Protein AF-A0A5C7XR59-F1 (afdb_monomer_lite)

Sequence (63 aa):
VPARVALRTPDGKTVATVGSGPAVTVTGSPEELLLFSVGREARVDFDGAEDAVQAVRSAPKGL

Secondary structure (DSSP, 8-state):
--SEEEEE-TTS-EEEEE-SSSEEEEE--HHHHHHHHTT-----EEEE-HHHHHHHHHS-S--

Structure (mmCIF, N/CA/C/O backbone):
data_AF-A0A5C7XR59-F1
#
_entry.id   AF-A0A5C7XR59-F1
#
loop_
_atom_site.group_PDB
_atom_site.id
_atom_site.type_symbol
_atom_site.label_atom_id
_atom_site.label_alt_id
_atom_site.label_comp_id
_atom_site.label_asym_id
_atom_site.label_entity_id
_atom_site.label_seq_id
_atom_site.pdbx_PDB_ins_code
_atom_site.Cartn_x
_atom_site.Cartn_y
_atom_site.Cartn_z
_atom_site.occupancy
_atom_site.B_iso_or_equiv
_atom_site.auth_seq_id
_atom_site.auth_comp_id
_atom_site.auth_asym_id
_atom_site.auth_atom_id
_atom_site.pdbx_PDB_model_num
ATOM 1 N N . VAL A 1 1 ? 9.468 6.060 -7.102 1.00 70.44 1 VAL A N 1
ATOM 2 C CA . VAL A 1 1 ? 8.750 4.846 -6.650 1.00 70.44 1 VAL A CA 1
ATOM 3 C C . VAL A 1 1 ? 8.470 3.922 -7.836 1.00 70.44 1 VAL A C 1
ATOM 5 O O . VAL A 1 1 ? 8.051 4.425 -8.873 1.00 70.44 1 VAL A O 1
ATOM 8 N N . PRO A 1 2 ? 8.768 2.615 -7.733 1.00 81.38 2 PRO A N 1
ATOM 9 C CA . PRO A 1 2 ? 8.690 1.661 -8.852 1.00 81.38 2 PRO A CA 1
ATOM 10 C C . PRO A 1 2 ? 7.264 1.172 -9.172 1.00 81.38 2 PRO A C 1
ATOM 12 O O . PRO A 1 2 ? 7.061 0.452 -10.143 1.00 81.38 2 PRO A O 1
ATOM 15 N N . ALA A 1 3 ? 6.289 1.560 -8.353 1.00 89.00 3 ALA A N 1
ATOM 16 C CA . ALA A 1 3 ? 4.884 1.202 -8.466 1.00 89.00 3 ALA A CA 1
ATOM 17 C C . ALA A 1 3 ? 4.016 2.404 -8.058 1.00 89.00 3 ALA A C 1
ATOM 19 O O . ALA A 1 3 ? 4.511 3.359 -7.442 1.00 89.00 3 ALA A O 1
ATOM 20 N N . ARG A 1 4 ? 2.715 2.344 -8.361 1.00 94.75 4 ARG A N 1
ATOM 21 C CA . ARG A 1 4 ? 1.719 3.270 -7.813 1.00 94.75 4 ARG A CA 1
ATOM 22 C C . ARG A 1 4 ? 1.292 2.762 -6.437 1.00 94.75 4 ARG A C 1
ATOM 24 O O . ARG A 1 4 ? 0.501 1.827 -6.340 1.00 94.75 4 ARG A O 1
ATOM 31 N N . VAL A 1 5 ? 1.808 3.386 -5.384 1.00 95.44 5 VAL A N 1
ATOM 32 C CA . VAL A 1 5 ? 1.593 2.975 -3.993 1.00 95.44 5 VAL A CA 1
ATOM 33 C C . VAL A 1 5 ? 0.474 3.796 -3.364 1.00 95.44 5 VAL A C 1
ATOM 35 O O . VAL A 1 5 ? 0.553 5.024 -3.335 1.00 95.44 5 VAL A O 1
ATOM 38 N N . ALA A 1 6 ? -0.547 3.132 -2.829 1.00 97.06 6 ALA A N 1
ATOM 39 C CA . ALA A 1 6 ? -1.596 3.743 -2.021 1.00 97.06 6 ALA A CA 1
ATOM 40 C C . ALA A 1 6 ? -1.386 3.400 -0.542 1.00 97.06 6 ALA A C 1
ATOM 42 O O . ALA A 1 6 ? -1.412 2.232 -0.165 1.00 97.06 6 ALA A O 1
ATOM 43 N N . LEU A 1 7 ? -1.214 4.416 0.303 1.00 96.50 7 LEU A N 1
ATOM 44 C CA . LEU A 1 7 ? -1.165 4.242 1.753 1.00 96.50 7 LEU A CA 1
ATOM 45 C C . LEU A 1 7 ? -2.581 4.280 2.309 1.00 96.50 7 LEU A C 1
ATOM 47 O O . LEU A 1 7 ? -3.296 5.270 2.112 1.00 96.50 7 LEU A O 1
ATOM 51 N N . ARG A 1 8 ? -2.985 3.222 3.007 1.00 98.12 8 ARG A N 1
ATOM 52 C CA . ARG A 1 8 ? -4.352 3.037 3.486 1.00 98.12 8 ARG A CA 1
ATOM 53 C C . ARG A 1 8 ? -4.368 2.689 4.970 1.00 98.12 8 ARG A C 1
ATOM 55 O O . ARG A 1 8 ? -3.605 1.849 5.431 1.00 98.12 8 ARG A O 1
ATOM 62 N N . THR A 1 9 ? -5.238 3.328 5.739 1.00 97.44 9 THR A N 1
ATOM 63 C CA . THR A 1 9 ? -5.488 2.903 7.122 1.00 97.44 9 THR A CA 1
ATOM 64 C C . THR A 1 9 ? -6.340 1.626 7.141 1.00 97.44 9 THR A C 1
ATOM 66 O O . THR A 1 9 ? -7.015 1.338 6.149 1.00 97.44 9 THR A O 1
ATOM 69 N N . PRO A 1 10 ? -6.394 0.875 8.257 1.00 96.75 10 PRO A N 1
ATOM 70 C CA . PRO A 1 10 ? -7.214 -0.337 8.350 1.00 96.75 10 PRO A CA 1
ATOM 71 C C . PRO A 1 10 ? -8.719 -0.060 8.212 1.00 96.75 10 PRO A C 1
ATOM 73 O O . PRO A 1 10 ? -9.459 -0.903 7.725 1.00 96.75 10 PRO A O 1
ATOM 76 N N . ASP A 1 11 ? -9.154 1.153 8.569 1.00 94.94 11 ASP A N 1
ATOM 77 C CA . ASP A 1 11 ? -10.521 1.662 8.357 1.00 94.94 11 ASP A CA 1
ATOM 78 C C . ASP A 1 11 ? -10.836 1.939 6.870 1.00 94.94 11 ASP A C 1
ATOM 80 O O . ASP A 1 11 ? -11.944 2.288 6.480 1.00 94.94 11 ASP A O 1
ATOM 84 N N . GLY A 1 12 ? -9.845 1.779 5.995 1.00 93.25 12 GLY A N 1
ATOM 85 C CA . GLY A 1 12 ? -10.017 1.882 4.559 1.00 93.25 12 GLY A CA 1
ATOM 86 C C . GLY A 1 12 ? -9.816 3.287 3.994 1.00 93.25 12 GLY A C 1
ATOM 87 O O . GLY A 1 12 ? -10.010 3.469 2.789 1.00 93.25 12 GLY A O 1
ATOM 88 N N . LYS A 1 13 ? -9.372 4.258 4.800 1.00 96.81 13 LYS A N 1
ATOM 89 C CA . LYS A 1 13 ? -9.043 5.613 4.337 1.00 96.81 13 LYS A CA 1
ATOM 90 C C . LYS A 1 13 ? -7.689 5.632 3.633 1.00 96.81 13 LYS A C 1
ATOM 92 O O . LYS A 1 13 ? -6.669 5.305 4.234 1.00 96.81 13 LYS A O 1
ATOM 97 N N . THR A 1 14 ? -7.661 6.092 2.386 1.00 97.19 14 THR A N 1
ATOM 98 C CA . THR A 1 14 ? -6.407 6.379 1.677 1.00 97.19 14 THR A CA 1
ATOM 99 C C . THR A 1 14 ? -5.856 7.725 2.134 1.00 97.19 14 THR A C 1
ATOM 101 O O . THR A 1 14 ? -6.529 8.748 2.018 1.00 97.19 14 THR A O 1
ATOM 104 N N . VAL A 1 15 ? -4.638 7.726 2.671 1.00 95.31 15 VAL A N 1
ATOM 105 C CA . VAL A 1 15 ? -3.977 8.934 3.192 1.00 95.31 15 VAL A CA 1
ATOM 106 C C . VAL A 1 15 ? -2.981 9.530 2.205 1.00 95.31 15 VAL A C 1
ATOM 108 O O . VAL A 1 15 ? -2.742 10.732 2.234 1.00 95.31 15 VAL A O 1
ATOM 111 N N . ALA A 1 16 ? -2.436 8.709 1.309 1.00 94.31 16 ALA A N 1
ATOM 112 C CA . ALA A 1 16 ? -1.568 9.157 0.232 1.00 94.31 16 ALA A CA 1
ATOM 113 C C . ALA A 1 16 ? -1.634 8.186 -0.946 1.00 94.31 16 ALA A C 1
ATOM 115 O O . ALA A 1 16 ? -1.906 6.994 -0.792 1.00 94.31 16 ALA A O 1
ATOM 116 N N . THR A 1 17 ? -1.356 8.694 -2.140 1.00 95.12 17 THR A N 1
ATOM 117 C CA . THR A 1 17 ? -1.059 7.869 -3.308 1.00 95.12 17 THR A CA 1
ATOM 118 C C . THR A 1 17 ? 0.107 8.499 -4.037 1.00 95.12 17 THR A C 1
ATOM 120 O O . THR A 1 17 ? 0.055 9.681 -4.370 1.00 95.12 17 THR A O 1
ATOM 123 N N . VAL A 1 18 ? 1.155 7.720 -4.266 1.00 92.25 18 VAL A N 1
ATOM 124 C CA . VAL A 1 18 ? 2.404 8.199 -4.856 1.00 92.25 18 VAL A CA 1
ATOM 125 C C . VAL A 1 18 ? 2.866 7.248 -5.943 1.00 92.25 18 VAL A C 1
ATOM 127 O O . VAL A 1 18 ? 2.653 6.037 -5.871 1.00 92.25 18 VAL A O 1
ATOM 130 N N . GLY A 1 19 ? 3.513 7.803 -6.960 1.00 90.88 19 GLY A N 1
ATOM 131 C CA . GLY A 1 19 ? 4.060 7.015 -8.051 1.00 90.88 19 GLY A CA 1
ATOM 132 C C . GLY A 1 19 ? 3.117 6.677 -9.178 1.00 90.88 19 GLY A C 1
ATOM 133 O O . GLY A 1 19 ? 1.974 7.125 -9.249 1.00 90.88 19 GLY A O 1
ATOM 134 N N . SER A 1 20 ? 3.655 5.835 -10.050 1.00 90.25 20 SER A N 1
ATOM 135 C CA . SER A 1 20 ? 3.058 5.400 -11.303 1.00 90.25 20 SER A CA 1
ATOM 136 C C . SER A 1 20 ? 3.431 3.938 -11.544 1.00 90.25 20 SER A C 1
ATOM 138 O O . SER A 1 20 ? 4.438 3.466 -11.021 1.00 90.25 20 SER A O 1
ATOM 140 N N . GLY A 1 21 ? 2.643 3.230 -12.355 1.00 92.38 21 GLY A N 1
ATOM 141 C CA . GLY A 1 21 ? 2.861 1.812 -12.659 1.00 92.38 21 GLY A CA 1
ATOM 142 C C . GLY A 1 21 ? 1.871 0.884 -11.944 1.00 92.38 21 GLY A C 1
ATOM 143 O O . GLY A 1 21 ? 0.776 1.339 -11.592 1.00 92.38 21 GLY A O 1
ATOM 144 N N . PRO A 1 22 ? 2.226 -0.404 -11.756 1.00 94.50 22 PRO A N 1
ATOM 145 C CA . PRO A 1 22 ? 1.377 -1.394 -11.096 1.00 94.50 22 PRO A CA 1
ATOM 146 C C . PRO A 1 22 ? 0.892 -0.909 -9.728 1.00 94.50 22 PRO A C 1
ATOM 148 O O . PRO A 1 22 ? 1.631 -0.238 -9.008 1.00 94.50 22 PRO A O 1
ATOM 151 N N . ALA A 1 23 ? -0.358 -1.212 -9.386 1.00 95.75 23 ALA A N 1
ATOM 152 C CA . ALA A 1 23 ? -0.946 -0.768 -8.130 1.00 95.75 23 ALA A CA 1
ATOM 153 C C . ALA A 1 23 ? -0.470 -1.643 -6.963 1.00 95.75 23 ALA A C 1
ATOM 155 O O . ALA A 1 23 ? -0.503 -2.869 -7.053 1.00 95.75 23 ALA A O 1
ATOM 156 N N . VAL A 1 24 ? -0.070 -0.995 -5.869 1.00 96.75 24 VAL A N 1
ATOM 157 C CA . VAL A 1 24 ? 0.230 -1.639 -4.587 1.00 96.75 24 VAL A CA 1
ATOM 158 C C . VAL A 1 24 ? -0.475 -0.868 -3.480 1.00 96.75 24 VAL A C 1
ATOM 160 O O . VAL A 1 24 ? -0.312 0.347 -3.361 1.00 96.75 24 VAL A O 1
ATOM 163 N N . THR A 1 25 ? -1.242 -1.564 -2.650 1.00 97.38 25 THR A N 1
ATOM 164 C CA . THR A 1 25 ? -1.835 -0.997 -1.439 1.00 97.38 25 THR A CA 1
ATOM 165 C C . THR A 1 25 ? -0.980 -1.379 -0.245 1.00 97.38 25 THR A C 1
ATOM 167 O O . THR A 1 25 ? -0.657 -2.547 -0.058 1.00 97.38 25 THR A O 1
ATOM 170 N N . VAL A 1 26 ? -0.627 -0.392 0.571 1.00 96.62 26 VAL A N 1
ATOM 171 C CA . VAL A 1 26 ? 0.084 -0.585 1.833 1.00 96.62 26 VAL A CA 1
ATOM 172 C C . VAL A 1 26 ? -0.863 -0.214 2.961 1.00 96.62 26 VAL A C 1
ATOM 174 O O . VAL A 1 26 ? -1.290 0.941 3.049 1.00 96.62 26 VAL A O 1
ATOM 177 N N . THR A 1 27 ? -1.198 -1.184 3.809 1.00 98.12 27 THR A N 1
ATOM 178 C CA . THR A 1 27 ? -2.180 -1.014 4.884 1.00 98.12 27 THR A CA 1
ATOM 179 C C . THR A 1 27 ? -1.519 -1.063 6.255 1.00 98.12 27 THR A C 1
ATOM 181 O O . THR A 1 27 ? -0.782 -1.996 6.557 1.00 98.12 27 THR A O 1
ATOM 184 N N . GLY A 1 28 ? -1.799 -0.087 7.117 1.00 97.44 28 GLY A N 1
ATOM 185 C CA . GLY A 1 28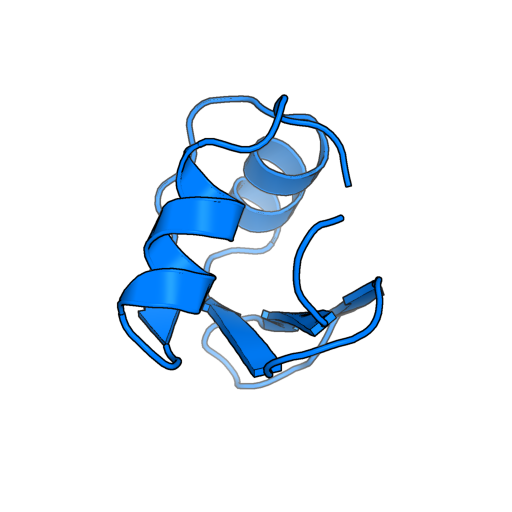 ? -1.291 -0.080 8.491 1.00 97.44 28 GLY A CA 1
ATOM 186 C C . GLY A 1 28 ? -1.790 1.099 9.314 1.00 97.44 28 GLY A C 1
ATOM 187 O O . GLY A 1 28 ? -2.456 1.999 8.796 1.00 97.44 28 GLY A O 1
ATOM 188 N N . SER A 1 29 ? -1.475 1.100 10.610 1.00 97.56 29 SER A N 1
ATOM 189 C CA . SER A 1 29 ? -1.772 2.235 11.491 1.00 97.56 29 SER A CA 1
ATOM 190 C C . SER A 1 29 ? -1.126 3.521 10.955 1.00 97.56 29 SER A C 1
ATOM 192 O O . SER A 1 29 ? -0.063 3.447 10.338 1.00 97.56 29 SER A O 1
ATOM 194 N N . PRO A 1 30 ? -1.708 4.711 11.197 1.00 96.06 30 PRO A N 1
ATOM 195 C CA . PRO A 1 30 ? -1.148 5.971 10.700 1.00 96.06 30 PRO A CA 1
ATOM 196 C C . PRO A 1 30 ? 0.331 6.180 11.059 1.00 96.06 30 PRO A C 1
ATOM 198 O O . PRO A 1 30 ? 1.102 6.657 10.230 1.00 96.06 30 PRO A O 1
ATOM 201 N N . GLU A 1 31 ? 0.734 5.781 12.269 1.00 96.12 31 GLU A N 1
ATOM 202 C CA . GLU A 1 31 ? 2.130 5.809 12.720 1.00 96.12 31 GLU A CA 1
ATOM 203 C C . GLU A 1 31 ? 3.042 4.882 11.898 1.00 96.12 31 GLU A C 1
ATOM 205 O O . GLU A 1 31 ? 4.095 5.316 11.435 1.00 96.12 31 GLU A O 1
ATOM 210 N N . GLU A 1 32 ? 2.602 3.654 11.612 1.00 96.06 32 GLU A N 1
ATOM 211 C CA . GLU A 1 32 ? 3.356 2.685 10.809 1.00 96.06 32 GLU A CA 1
ATOM 212 C C . GLU A 1 32 ? 3.459 3.130 9.346 1.00 96.06 32 GLU A C 1
ATOM 214 O O . GLU A 1 32 ? 4.510 2.995 8.724 1.00 96.06 32 GLU A O 1
ATOM 219 N N . LEU A 1 33 ? 2.398 3.727 8.793 1.00 94.69 33 LEU A N 1
ATOM 220 C CA . LEU A 1 33 ? 2.424 4.296 7.444 1.00 94.69 33 LEU A CA 1
ATOM 221 C C . LEU A 1 33 ? 3.416 5.460 7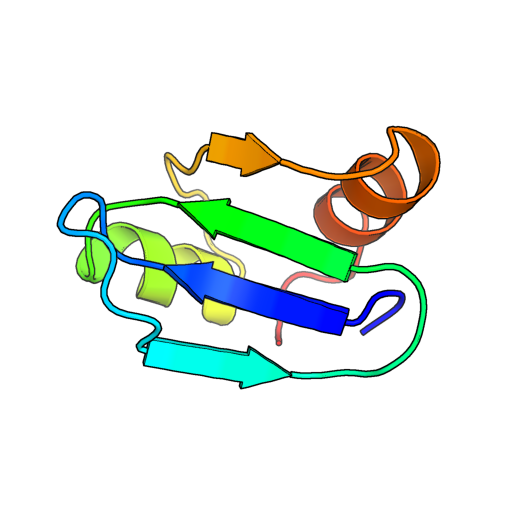.339 1.00 94.69 33 LEU A C 1
ATOM 223 O O . LEU A 1 33 ? 4.096 5.596 6.320 1.00 94.69 33 LEU A O 1
ATOM 227 N N . LEU A 1 34 ? 3.532 6.285 8.384 1.00 93.44 34 LEU A N 1
ATOM 228 C CA . LEU A 1 34 ? 4.533 7.347 8.435 1.00 93.44 34 LEU A CA 1
ATOM 229 C C . LEU A 1 34 ? 5.946 6.761 8.496 1.00 93.44 34 LEU A C 1
ATOM 231 O O . LEU A 1 34 ? 6.797 7.174 7.710 1.00 93.44 34 LEU A O 1
ATOM 235 N N . LEU A 1 35 ? 6.184 5.780 9.377 1.00 93.44 35 LEU A N 1
ATOM 236 C CA . LEU A 1 35 ? 7.467 5.076 9.464 1.00 93.44 35 LEU A CA 1
ATOM 237 C C . LEU A 1 35 ? 7.856 4.456 8.116 1.00 93.44 35 LEU A C 1
ATOM 239 O O . LEU A 1 35 ? 8.982 4.660 7.667 1.00 93.44 35 LEU A O 1
ATOM 243 N N . PHE A 1 36 ? 6.920 3.785 7.440 1.00 92.44 36 PHE A N 1
ATOM 244 C CA . PHE A 1 36 ? 7.113 3.239 6.097 1.00 92.44 36 PHE A CA 1
ATOM 245 C C . PHE A 1 36 ? 7.491 4.327 5.082 1.00 92.44 36 PHE A C 1
ATOM 247 O O . PHE A 1 36 ? 8.453 4.164 4.335 1.00 92.44 36 PHE A O 1
ATOM 254 N N . SER A 1 37 ? 6.785 5.462 5.093 1.00 89.88 37 SER A N 1
ATOM 255 C CA . SER A 1 37 ? 6.994 6.561 4.135 1.00 89.88 37 SER A CA 1
ATOM 256 C C . SER A 1 37 ? 8.382 7.194 4.229 1.00 89.88 37 SER A C 1
ATOM 258 O O . SER A 1 37 ? 8.929 7.627 3.218 1.00 89.88 37 SER A O 1
ATOM 260 N N . VAL A 1 38 ? 8.960 7.231 5.434 1.00 90.44 38 VAL A N 1
ATOM 261 C CA . VAL A 1 38 ? 10.323 7.739 5.693 1.00 90.44 38 VAL A CA 1
ATOM 262 C C . VAL A 1 38 ? 11.370 6.626 5.762 1.00 90.44 38 VAL A C 1
ATOM 264 O O . VAL A 1 38 ? 12.523 6.862 6.120 1.00 90.44 38 VAL A O 1
ATOM 267 N N . GLY A 1 39 ? 10.947 5.396 5.487 1.00 89.50 39 GLY A N 1
ATOM 268 C CA . GLY A 1 39 ? 11.802 4.236 5.356 1.00 89.50 39 GLY A CA 1
ATOM 269 C C . GLY A 1 39 ? 12.363 3.600 6.598 1.00 89.50 39 GLY A C 1
ATOM 270 O O . GLY A 1 39 ? 13.391 2.918 6.557 1.00 89.50 39 GLY A O 1
ATOM 271 N N . ARG A 1 40 ? 11.670 3.781 7.705 1.00 90.56 40 ARG A N 1
ATOM 272 C CA . ARG A 1 40 ? 11.916 3.012 8.912 1.00 90.56 40 ARG A CA 1
ATOM 273 C C . ARG A 1 40 ? 11.230 1.655 8.818 1.00 90.56 40 ARG A C 1
ATOM 275 O O . ARG A 1 40 ? 10.441 1.382 7.914 1.00 90.56 40 ARG A O 1
ATOM 282 N N . GLU A 1 41 ? 11.602 0.766 9.728 1.00 91.50 41 GLU A N 1
ATOM 283 C CA . GLU A 1 41 ? 10.858 -0.474 9.913 1.00 91.50 41 GLU A CA 1
ATOM 284 C C . GLU A 1 41 ? 9.428 -0.146 10.357 1.00 91.50 41 GLU A C 1
ATOM 286 O O . GLU A 1 41 ? 9.229 0.727 11.201 1.00 91.50 41 GLU A O 1
ATOM 291 N N . ALA A 1 42 ? 8.455 -0.811 9.738 1.00 93.25 42 ALA A N 1
ATOM 292 C CA . ALA A 1 42 ? 7.033 -0.598 9.954 1.00 93.25 42 ALA A CA 1
ATOM 293 C C . ALA A 1 42 ? 6.275 -1.911 9.730 1.00 93.25 42 ALA A C 1
ATOM 295 O O . ALA A 1 42 ? 6.624 -2.714 8.8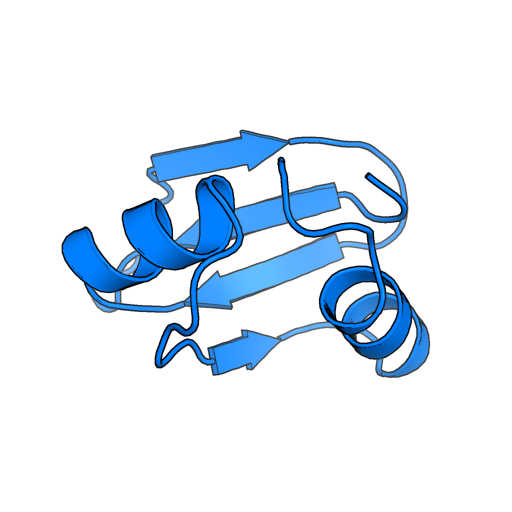60 1.00 93.25 42 ALA A O 1
ATOM 296 N N . ARG A 1 43 ? 5.215 -2.111 10.503 1.00 95.06 43 ARG A N 1
ATOM 297 C CA . ARG A 1 43 ? 4.284 -3.236 10.449 1.00 95.06 43 ARG A CA 1
ATOM 298 C C . ARG A 1 43 ? 3.122 -2.849 9.551 1.00 95.06 43 ARG A C 1
ATOM 300 O O . ARG A 1 43 ? 2.115 -2.300 9.994 1.00 95.06 43 ARG A O 1
ATOM 307 N N . VAL A 1 44 ? 3.299 -3.123 8.268 1.00 96.00 44 VAL A N 1
ATOM 308 C CA . VAL A 1 44 ? 2.308 -2.855 7.229 1.00 96.00 44 VAL A CA 1
ATOM 309 C C . VAL A 1 44 ? 2.054 -4.112 6.408 1.00 96.00 44 VAL A C 1
ATOM 311 O O . VAL A 1 44 ? 2.948 -4.939 6.209 1.00 96.00 44 VAL A O 1
ATOM 314 N N . ASP A 1 45 ? 0.824 -4.238 5.936 1.00 97.06 45 ASP A N 1
ATOM 315 C CA . ASP A 1 45 ? 0.396 -5.260 4.992 1.00 97.06 45 ASP A CA 1
ATOM 316 C C . ASP A 1 45 ? 0.486 -4.733 3.555 1.00 97.06 45 ASP A C 1
ATOM 318 O O . ASP A 1 45 ? 0.344 -3.530 3.326 1.00 97.06 45 ASP A O 1
ATOM 322 N N . PHE A 1 46 ? 0.749 -5.624 2.598 1.00 96.12 46 PHE A N 1
ATOM 323 C CA . PHE A 1 46 ? 0.903 -5.274 1.188 1.00 96.12 46 PHE A CA 1
ATOM 324 C C . PHE A 1 46 ? -0.057 -6.095 0.339 1.00 96.12 46 PHE A C 1
ATOM 326 O O . PHE A 1 46 ? -0.021 -7.321 0.382 1.00 96.12 46 PHE A O 1
ATOM 333 N N . ASP A 1 47 ? -0.812 -5.409 -0.509 1.00 97.31 47 ASP A N 1
ATOM 334 C CA . ASP A 1 47 ? -1.703 -6.009 -1.497 1.00 97.31 47 ASP A CA 1
ATOM 335 C C . ASP A 1 47 ? -1.338 -5.511 -2.901 1.00 97.31 47 ASP A C 1
ATOM 337 O O . ASP A 1 47 ? -1.074 -4.322 -3.103 1.00 97.31 47 ASP A O 1
ATOM 341 N N . GLY A 1 48 ? -1.273 -6.424 -3.867 1.00 95.69 48 GLY A N 1
ATOM 342 C CA . GLY A 1 48 ? -0.865 -6.142 -5.241 1.00 95.69 48 GLY A CA 1
ATOM 343 C C . GLY A 1 48 ? -0.158 -7.327 -5.897 1.00 95.69 48 GLY A C 1
ATOM 344 O O . GLY A 1 48 ? -0.017 -8.395 -5.303 1.00 95.69 48 GLY A O 1
ATOM 345 N N . ALA A 1 49 ? 0.303 -7.133 -7.134 1.00 95.88 49 ALA A N 1
ATOM 346 C CA . ALA A 1 49 ? 1.101 -8.142 -7.831 1.00 95.88 49 ALA A CA 1
ATOM 347 C C . ALA A 1 49 ? 2.418 -8.406 -7.081 1.00 95.88 49 ALA A C 1
ATOM 349 O O . ALA A 1 49 ? 3.058 -7.466 -6.604 1.00 95.88 49 ALA A O 1
ATOM 350 N N . GLU A 1 50 ? 2.832 -9.671 -6.985 1.00 94.38 50 GLU A N 1
ATOM 351 C CA . GLU A 1 50 ? 4.002 -10.071 -6.192 1.00 94.38 50 GLU A CA 1
ATOM 352 C C . GLU A 1 50 ? 5.277 -9.335 -6.624 1.00 94.38 50 GLU A C 1
ATOM 354 O O . GLU A 1 50 ? 6.024 -8.857 -5.770 1.00 94.38 50 GLU A O 1
ATOM 359 N N . ASP A 1 51 ? 5.501 -9.163 -7.931 1.00 93.50 51 ASP A N 1
ATOM 360 C CA . ASP A 1 51 ? 6.650 -8.423 -8.463 1.00 93.50 51 ASP A CA 1
ATOM 361 C C . ASP A 1 51 ? 6.628 -6.945 -8.038 1.00 93.50 51 ASP A C 1
ATOM 363 O O . ASP A 1 51 ? 7.647 -6.400 -7.607 1.00 93.50 51 ASP A O 1
ATOM 367 N N . ALA A 1 52 ? 5.450 -6.317 -8.067 1.00 93.31 52 ALA A N 1
ATOM 368 C CA . ALA A 1 52 ? 5.267 -4.928 -7.676 1.00 93.31 52 ALA A CA 1
ATOM 369 C C . ALA A 1 52 ? 5.458 -4.747 -6.164 1.00 93.31 52 ALA A C 1
ATOM 371 O O . ALA A 1 52 ? 6.111 -3.797 -5.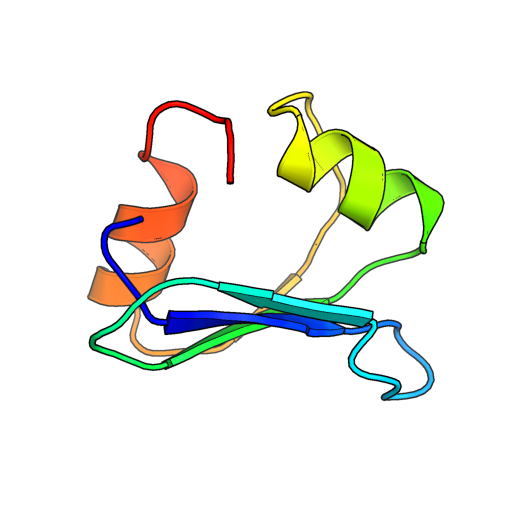728 1.00 93.31 52 ALA A O 1
ATOM 372 N N . VAL A 1 53 ? 4.949 -5.682 -5.356 1.00 94.44 53 VAL A N 1
ATOM 373 C CA . VAL A 1 53 ? 5.153 -5.697 -3.901 1.00 94.44 53 VAL A CA 1
ATOM 374 C C . VAL A 1 53 ? 6.637 -5.852 -3.568 1.00 94.44 53 VAL A C 1
ATOM 376 O O . VAL A 1 53 ? 7.152 -5.113 -2.727 1.00 94.44 53 VAL A O 1
ATOM 379 N N . GLN A 1 54 ? 7.353 -6.760 -4.237 1.00 92.12 54 GLN A N 1
ATOM 380 C CA . GLN A 1 54 ? 8.797 -6.923 -4.040 1.00 92.12 54 GLN A CA 1
ATOM 381 C C . GLN A 1 54 ? 9.573 -5.667 -4.456 1.00 92.12 54 GLN A C 1
ATOM 383 O O . GLN A 1 54 ? 10.457 -5.221 -3.720 1.00 92.12 54 GLN A O 1
ATOM 388 N N . ALA A 1 55 ? 9.201 -5.038 -5.574 1.00 90.62 55 ALA A N 1
ATOM 389 C CA . ALA A 1 55 ? 9.804 -3.784 -6.014 1.00 90.62 55 ALA A CA 1
ATOM 390 C C . ALA A 1 55 ? 9.608 -2.658 -4.985 1.00 90.62 55 ALA A C 1
ATOM 392 O O . ALA A 1 55 ? 10.544 -1.909 -4.710 1.00 90.62 55 ALA A O 1
ATOM 393 N N . VAL A 1 56 ? 8.425 -2.557 -4.369 1.00 90.44 56 VAL A N 1
ATOM 394 C CA . VAL A 1 56 ? 8.149 -1.589 -3.294 1.00 90.44 56 VAL A CA 1
ATOM 395 C C . VAL A 1 56 ? 8.945 -1.911 -2.024 1.00 90.44 56 VAL A C 1
ATOM 397 O O . VAL A 1 56 ? 9.520 -1.002 -1.431 1.00 90.44 56 VAL A O 1
ATOM 400 N N . ARG A 1 57 ? 9.036 -3.185 -1.614 1.00 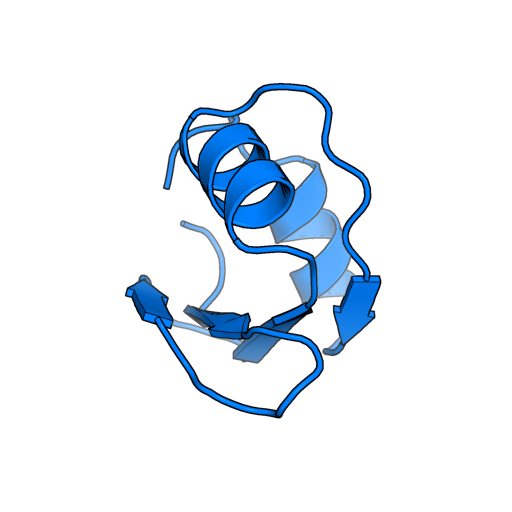87.94 57 ARG A N 1
ATOM 401 C CA . ARG A 1 57 ? 9.796 -3.609 -0.419 1.00 87.94 57 ARG A CA 1
ATOM 402 C C . ARG A 1 57 ? 11.301 -3.375 -0.547 1.00 87.94 57 ARG A C 1
ATOM 404 O O . ARG A 1 57 ? 11.949 -3.057 0.448 1.00 87.94 57 ARG A O 1
ATOM 411 N N . SER A 1 58 ? 11.846 -3.553 -1.749 1.00 86.12 58 SER A N 1
ATOM 412 C CA . SER A 1 58 ? 13.276 -3.401 -2.029 1.00 86.12 58 SER A CA 1
ATOM 413 C C . SER A 1 58 ? 13.671 -1.979 -2.439 1.00 86.12 58 SER A C 1
ATOM 415 O O . SER A 1 58 ? 14.865 -1.705 -2.592 1.00 86.12 58 SER A O 1
ATOM 417 N N . ALA A 1 59 ? 12.706 -1.078 -2.648 1.00 82.12 59 ALA A N 1
ATOM 418 C CA . ALA A 1 59 ? 12.993 0.305 -2.994 1.00 82.12 59 ALA A CA 1
ATOM 419 C C . ALA A 1 59 ? 13.763 0.999 -1.852 1.00 82.12 59 ALA A C 1
ATOM 421 O O . ALA A 1 59 ? 13.496 0.729 -0.675 1.00 82.12 59 ALA A O 1
ATOM 422 N N . PRO A 1 60 ? 14.701 1.914 -2.169 1.00 71.56 60 PRO A N 1
ATOM 423 C CA . PRO A 1 60 ? 15.307 2.767 -1.156 1.00 71.56 60 PRO A CA 1
ATOM 424 C C . PRO A 1 60 ? 14.181 3.488 -0.419 1.00 71.56 60 PRO A C 1
ATOM 426 O O . PRO A 1 60 ? 13.309 4.098 -1.038 1.00 71.56 60 PRO A O 1
ATOM 429 N N . LYS A 1 61 ? 14.147 3.299 0.898 1.00 65.44 61 LYS A N 1
ATOM 430 C CA . LYS A 1 61 ? 12.944 3.503 1.690 1.00 65.44 61 LYS A CA 1
ATOM 431 C C . LYS A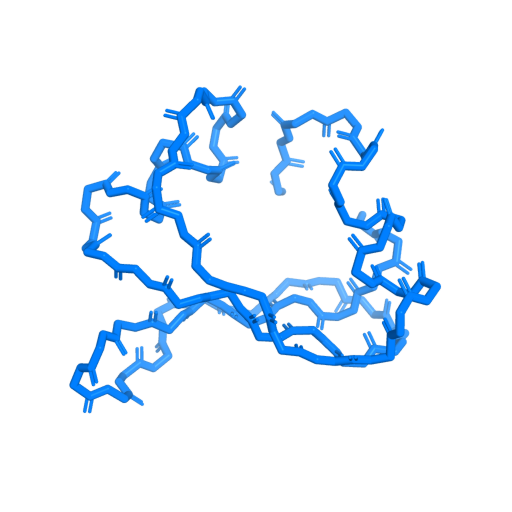 1 61 ? 12.664 5.005 1.910 1.00 65.44 61 LYS A C 1
ATOM 433 O O . LYS A 1 61 ? 13.055 5.604 2.900 1.00 65.44 61 LYS A O 1
ATOM 438 N N . GLY A 1 62 ? 12.013 5.623 0.942 1.00 59.31 62 GLY A N 1
ATOM 439 C CA . GLY A 1 62 ? 11.523 6.994 0.979 1.00 59.31 62 GLY A CA 1
ATOM 440 C C . GLY A 1 62 ? 10.520 7.136 -0.154 1.00 59.31 62 GLY A C 1
ATOM 441 O O . GLY A 1 62 ? 10.866 6.861 -1.306 1.00 59.31 62 GLY A O 1
ATOM 442 N N . LEU A 1 63 ? 9.269 7.448 0.184 1.00 60.25 63 LEU A N 1
ATOM 443 C CA . LEU A 1 63 ? 8.224 7.692 -0.812 1.00 60.25 63 LEU A CA 1
ATOM 444 C C . LEU A 1 63 ? 8.413 9.039 -1.509 1.00 60.25 63 LEU A C 1
ATOM 446 O O . LEU A 1 63 ? 8.737 10.023 -0.810 1.00 60.25 63 LEU A O 1
#

pLDDT: mean 91.52, std 8.53, range [59.31, 98.12]

Foldseek 3Di:
DQDFEFEAEPVGDTPDTDDHHWYKYKYDDPVQSVCQQCQHDHDIDIDTDPVVRVCSVPPPRHD

Radius of gyration: 10.25 Å; chains: 1; bounding box: 26×19×25 Å